Protein AF-A0A1Y3W8C7-F1 (afdb_monomer_lite)

Secondary structure (DSSP, 8-state):
--GGGGTT--GGGT---HHHHHHHHS-S-HHHHHHHHHTS-HHHHHHHHHHHHHHHT-HHHHHHHHHHHHHHHHHHHHHHHHHT----

Radius of gyration: 13.97 Å; chains: 1; bounding box: 37×25×33 Å

pLDDT: mean 87.19, std 11.24, range [49.59, 97.44]

Sequence (88 aa):
MNYKDLKGKTVFDFCNDAEILAKVTGFSEPLESKEYIEGCTPVVHAQMLQSLAIETKDNELYNAAKKYEDECWKELHQQSQETGLIID

Structure (mmCIF, N/CA/C/O backbone):
data_AF-A0A1Y3W8C7-F1
#
_entry.id   AF-A0A1Y3W8C7-F1
#
loop_
_atom_site.group_PDB
_atom_site.id
_atom_site.type_symbol
_atom_site.label_atom_id
_atom_site.label_alt_id
_atom_site.label_comp_id
_atom_site.label_asym_id
_atom_site.label_entity_id
_atom_site.label_seq_id
_atom_site.pdbx_PDB_ins_code
_atom_site.Cartn_x
_atom_site.Cartn_y
_atom_site.Cartn_z
_atom_site.occupancy
_atom_site.B_iso_or_equiv
_atom_site.auth_seq_id
_atom_site.auth_comp_id
_atom_site.auth_asym_id
_atom_site.auth_atom_id
_atom_site.pdbx_PDB_model_num
ATOM 1 N N . MET A 1 1 ? 2.664 -9.907 6.964 1.00 87.50 1 MET A N 1
ATOM 2 C CA . MET A 1 1 ? 2.281 -9.759 5.559 1.00 87.50 1 MET A CA 1
ATOM 3 C C . MET A 1 1 ? 3.559 -9.578 4.773 1.00 87.50 1 MET A C 1
ATOM 5 O O . MET A 1 1 ? 4.447 -8.862 5.232 1.00 87.50 1 MET A O 1
ATOM 9 N N . ASN A 1 2 ? 3.712 -10.269 3.647 1.00 90.81 2 ASN A N 1
ATOM 10 C CA . ASN A 1 2 ? 4.870 -10.082 2.781 1.00 90.81 2 ASN A CA 1
ATOM 11 C C . ASN A 1 2 ? 4.540 -9.011 1.733 1.00 90.81 2 ASN A C 1
ATOM 13 O O . ASN A 1 2 ? 3.451 -9.020 1.174 1.00 90.81 2 ASN A O 1
ATOM 17 N N . TYR A 1 3 ? 5.478 -8.114 1.418 1.00 90.50 3 TYR A N 1
ATOM 18 C CA . TYR A 1 3 ? 5.270 -7.097 0.377 1.00 90.50 3 TYR A CA 1
ATOM 19 C C . TYR A 1 3 ? 4.943 -7.720 -0.993 1.00 90.50 3 TYR A C 1
ATOM 21 O O . TYR A 1 3 ? 4.225 -7.133 -1.794 1.00 90.50 3 TYR A O 1
ATOM 29 N N . LYS A 1 4 ? 5.427 -8.943 -1.258 1.00 92.62 4 LYS A N 1
ATOM 30 C CA . LYS A 1 4 ? 5.103 -9.688 -2.483 1.00 92.62 4 LYS A CA 1
ATOM 31 C C . LYS A 1 4 ? 3.615 -10.008 -2.601 1.00 92.62 4 LYS A C 1
ATOM 33 O O . LYS A 1 4 ? 3.119 -10.101 -3.718 1.00 92.62 4 LYS A O 1
ATOM 38 N N . ASP A 1 5 ? 2.915 -10.117 -1.474 1.00 93.19 5 ASP A N 1
ATOM 39 C CA . ASP A 1 5 ? 1.474 -10.364 -1.436 1.00 93.19 5 ASP A CA 1
ATOM 40 C C . ASP A 1 5 ? 0.666 -9.124 -1.839 1.00 93.19 5 ASP A C 1
ATOM 42 O O . ASP A 1 5 ? -0.548 -9.238 -1.993 1.00 93.19 5 ASP A O 1
ATOM 46 N N . LEU A 1 6 ? 1.311 -7.957 -1.975 1.00 92.75 6 LEU A N 1
ATOM 47 C CA . LEU A 1 6 ? 0.697 -6.694 -2.394 1.00 92.75 6 LEU A CA 1
ATOM 48 C C . LEU A 1 6 ? 0.805 -6.447 -3.903 1.00 92.75 6 LEU A C 1
ATOM 50 O O . LEU A 1 6 ? 0.127 -5.564 -4.420 1.00 92.75 6 LEU A O 1
ATOM 54 N N . LYS A 1 7 ? 1.636 -7.215 -4.625 1.00 90.94 7 LYS A N 1
ATOM 55 C CA . LYS A 1 7 ? 1.799 -7.036 -6.073 1.00 90.94 7 LYS A CA 1
ATOM 56 C C . LYS A 1 7 ? 0.464 -7.277 -6.785 1.00 90.94 7 LYS A C 1
ATOM 58 O O . LYS A 1 7 ? -0.112 -8.355 -6.667 1.00 90.94 7 LYS A O 1
ATOM 63 N N . GLY A 1 8 ? 0.006 -6.274 -7.535 1.00 88.75 8 GLY A N 1
ATOM 64 C CA . GLY A 1 8 ? -1.262 -6.318 -8.271 1.00 88.75 8 GLY A CA 1
ATOM 65 C C . GLY A 1 8 ? -2.511 -6.156 -7.402 1.00 88.75 8 GLY A C 1
ATOM 66 O O . GLY A 1 8 ? -3.606 -6.402 -7.896 1.00 88.75 8 GLY A O 1
ATOM 67 N N . LYS A 1 9 ? -2.360 -5.771 -6.128 1.00 93.38 9 LYS A N 1
ATOM 68 C CA . LYS A 1 9 ? -3.482 -5.460 -5.240 1.00 93.38 9 LYS A CA 1
ATOM 69 C C . LYS A 1 9 ? -3.650 -3.962 -5.053 1.00 93.38 9 LYS A C 1
ATOM 71 O O . LYS A 1 9 ? -2.693 -3.194 -5.093 1.00 93.38 9 LYS A O 1
ATOM 76 N N . THR A 1 10 ? -4.880 -3.583 -4.760 1.00 93.44 10 THR A N 1
ATOM 77 C CA . THR A 1 10 ? -5.323 -2.214 -4.516 1.00 93.44 10 THR A CA 1
ATOM 78 C C . THR A 1 10 ? -5.944 -2.098 -3.126 1.00 93.44 10 THR A C 1
ATOM 80 O O . THR A 1 10 ? -6.149 -3.090 -2.428 1.00 93.44 10 THR A O 1
ATOM 83 N N . VAL A 1 11 ? -6.296 -0.882 -2.711 1.00 92.31 11 VAL A N 1
ATOM 84 C CA . VAL A 1 11 ? -7.004 -0.648 -1.440 1.00 92.31 11 VAL A CA 1
ATOM 85 C C . VAL A 1 11 ? -8.347 -1.381 -1.348 1.00 92.31 11 VAL A C 1
ATOM 87 O O . VAL A 1 11 ? -8.756 -1.749 -0.249 1.00 92.31 11 VAL A O 1
ATOM 90 N N . PHE A 1 12 ? -8.988 -1.668 -2.486 1.00 91.94 12 PHE A N 1
ATOM 91 C CA . PHE A 1 12 ? -10.253 -2.406 -2.551 1.00 91.94 12 PHE A CA 1
ATOM 92 C C . PHE A 1 12 ? -10.109 -3.885 -2.168 1.00 91.94 12 PHE A C 1
ATOM 94 O O . PHE A 1 12 ? -11.083 -4.508 -1.761 1.00 91.94 12 PHE A O 1
ATOM 101 N N . ASP A 1 13 ? -8.903 -4.454 -2.253 1.00 93.25 13 ASP A N 1
ATOM 102 C CA . ASP A 1 13 ? -8.641 -5.834 -1.827 1.00 93.25 13 ASP A CA 1
ATOM 103 C C . ASP A 1 13 ? -8.547 -5.974 -0.299 1.00 93.25 13 ASP A C 1
ATOM 105 O O . ASP A 1 13 ? -8.635 -7.080 0.236 1.00 93.25 13 ASP A O 1
ATOM 109 N N . PHE A 1 14 ? -8.350 -4.860 0.410 1.00 91.06 14 PHE A N 1
ATOM 110 C CA . PHE A 1 14 ? -8.102 -4.8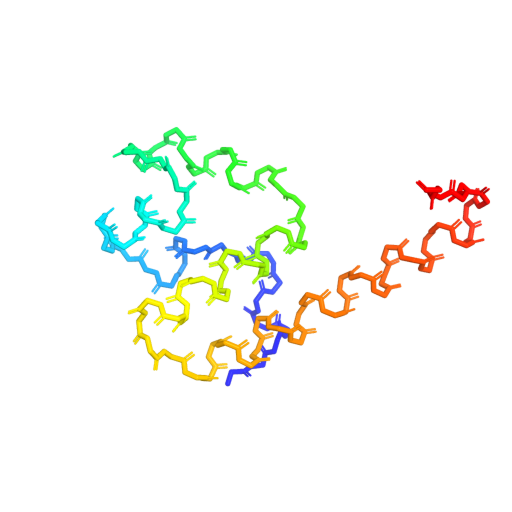31 1.855 1.00 91.06 14 PHE A CA 1
ATOM 111 C C . PHE A 1 14 ? -9.176 -4.080 2.642 1.00 91.06 14 PHE A C 1
ATOM 113 O O . PHE A 1 14 ? -9.239 -4.209 3.864 1.00 91.06 14 PHE A O 1
ATOM 120 N N . CYS A 1 15 ? -10.020 -3.298 1.972 1.00 90.62 15 CYS A N 1
ATOM 121 C CA . CYS A 1 15 ? -11.041 -2.489 2.612 1.00 90.62 15 CYS A CA 1
ATOM 122 C C . CYS A 1 15 ? -12.322 -2.458 1.776 1.00 90.62 15 CYS A C 1
ATOM 124 O O . CYS A 1 15 ? -12.276 -2.226 0.574 1.00 90.62 15 CYS A O 1
ATOM 126 N N . ASN A 1 16 ? -13.461 -2.648 2.447 1.00 89.44 16 ASN A N 1
ATOM 127 C CA . ASN A 1 16 ? -14.802 -2.494 1.871 1.00 89.44 16 ASN A CA 1
ATOM 128 C C . ASN A 1 16 ? -15.567 -1.307 2.485 1.00 89.44 16 ASN A C 1
ATOM 130 O O . ASN A 1 16 ? -16.739 -1.102 2.175 1.00 89.44 16 ASN A O 1
ATOM 134 N N . ASP A 1 17 ? -14.936 -0.560 3.394 1.00 90.12 17 ASP A N 1
ATOM 135 C CA . ASP A 1 17 ? -15.551 0.588 4.054 1.00 90.12 17 ASP A CA 1
ATOM 136 C C . ASP A 1 17 ? -15.496 1.803 3.123 1.00 90.12 17 ASP A C 1
ATOM 138 O O . ASP A 1 17 ? -14.418 2.291 2.778 1.00 90.12 17 ASP A O 1
ATOM 142 N N . ALA A 1 18 ? -16.667 2.275 2.695 1.00 87.50 18 ALA A N 1
ATOM 143 C CA . ALA A 1 18 ? -16.780 3.360 1.730 1.00 87.50 18 ALA A CA 1
ATOM 144 C C . ALA A 1 18 ? -16.233 4.696 2.261 1.00 87.50 18 ALA A C 1
ATOM 146 O O . ALA A 1 18 ? -15.695 5.471 1.475 1.00 87.50 18 ALA A O 1
ATOM 147 N N . GLU A 1 19 ? -16.324 4.967 3.568 1.00 89.75 19 GLU A N 1
ATOM 148 C CA . GLU A 1 19 ? -15.810 6.213 4.150 1.00 89.75 19 GLU A CA 1
ATOM 149 C C . GLU A 1 19 ? -14.279 6.206 4.171 1.00 89.75 19 GLU A C 1
ATOM 151 O O . GLU A 1 19 ? -13.640 7.192 3.792 1.00 89.75 19 GLU A O 1
ATOM 156 N N . ILE A 1 20 ? -13.680 5.073 4.550 1.00 90.94 20 ILE A N 1
ATOM 157 C CA . ILE A 1 20 ? -12.221 4.903 4.537 1.00 90.94 20 ILE A CA 1
ATOM 158 C C . ILE A 1 20 ? -11.699 4.940 3.101 1.00 90.94 20 ILE A C 1
ATOM 160 O O . ILE A 1 20 ? -10.735 5.652 2.815 1.00 90.94 20 ILE A O 1
ATOM 164 N N . LEU A 1 21 ? -12.344 4.220 2.181 1.00 90.62 21 LEU A N 1
ATOM 165 C CA . LEU A 1 21 ? -11.972 4.229 0.769 1.00 90.62 21 LEU A CA 1
ATOM 166 C C . LEU A 1 21 ? -12.068 5.639 0.185 1.00 90.62 21 LEU A C 1
ATOM 168 O O . LEU A 1 21 ? -11.125 6.072 -0.472 1.00 90.62 21 LEU A O 1
ATOM 172 N N . ALA A 1 22 ? -13.128 6.397 0.467 1.00 89.81 22 ALA A N 1
ATOM 173 C CA . ALA A 1 22 ? -13.246 7.769 -0.017 1.00 89.81 22 ALA A CA 1
ATOM 174 C C . ALA A 1 22 ? -12.133 8.677 0.519 1.00 89.81 22 ALA A C 1
ATOM 176 O O . ALA A 1 22 ? -11.571 9.484 -0.222 1.00 89.81 22 ALA A O 1
ATOM 177 N N . LYS A 1 23 ? -11.749 8.505 1.788 1.00 90.12 23 LYS A N 1
ATOM 178 C CA . LYS A 1 23 ? -10.658 9.266 2.405 1.00 90.12 23 LYS A CA 1
ATOM 179 C C . LYS A 1 23 ? -9.288 8.935 1.809 1.00 90.12 23 LYS A C 1
ATOM 181 O O . LYS A 1 23 ? -8.482 9.836 1.600 1.00 90.12 23 LYS A O 1
ATOM 186 N N . VAL A 1 24 ? -9.024 7.657 1.541 1.00 90.75 24 VAL A 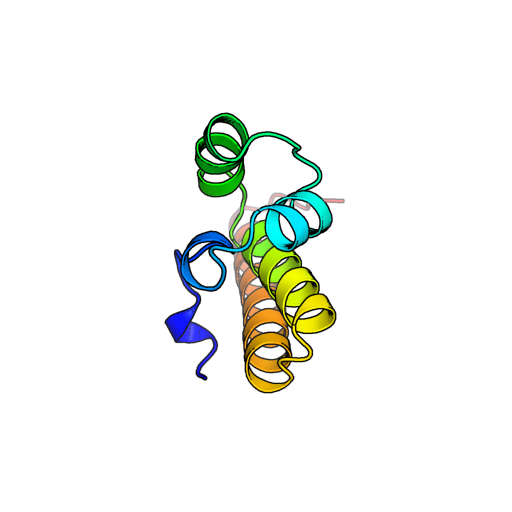N 1
ATOM 187 C CA . VAL A 1 24 ? -7.737 7.181 1.007 1.00 90.75 24 VAL A CA 1
ATOM 188 C C . VAL A 1 24 ? -7.593 7.488 -0.482 1.00 90.75 24 VAL A C 1
ATOM 190 O O . VAL A 1 24 ? -6.510 7.842 -0.940 1.00 90.75 24 VAL A O 1
ATOM 193 N N . THR A 1 25 ? -8.677 7.340 -1.239 1.00 87.88 25 THR A N 1
ATOM 194 C CA . THR A 1 25 ? -8.670 7.474 -2.702 1.00 87.88 25 THR A CA 1
ATOM 195 C C . THR A 1 25 ? -8.972 8.894 -3.173 1.00 87.88 25 THR A C 1
ATOM 197 O O . THR A 1 25 ? -8.602 9.254 -4.287 1.00 87.88 25 THR A O 1
ATOM 200 N N . GLY A 1 26 ? -9.637 9.703 -2.343 1.00 85.19 26 GLY A N 1
ATOM 201 C CA . GLY A 1 26 ? -10.123 11.035 -2.702 1.00 85.19 26 GLY A CA 1
ATOM 202 C C . GLY A 1 26 ? -11.414 11.033 -3.527 1.00 85.19 26 GLY A C 1
ATOM 203 O O . GLY A 1 26 ? -11.890 12.106 -3.894 1.00 85.19 26 GLY A O 1
ATOM 204 N N . PHE A 1 27 ? -11.996 9.864 -3.810 1.00 83.12 27 PHE A N 1
ATOM 205 C CA . PHE A 1 27 ? -13.223 9.731 -4.593 1.00 83.12 27 PHE A CA 1
ATOM 206 C C . PHE A 1 27 ? -14.427 9.434 -3.705 1.00 83.12 27 PHE A C 1
ATOM 208 O O . PHE A 1 27 ? -14.384 8.550 -2.857 1.00 83.12 27 PHE A O 1
ATOM 215 N N . SER A 1 28 ? -15.542 10.119 -3.945 1.00 74.56 28 SER A N 1
ATOM 216 C CA . SER A 1 28 ? -16.805 9.840 -3.254 1.00 74.56 28 SER A CA 1
ATOM 217 C C . SER A 1 28 ? -17.527 8.595 -3.779 1.00 74.56 28 SER A C 1
ATOM 219 O O . SER A 1 28 ? -18.329 8.019 -3.049 1.00 74.56 28 SER A O 1
ATOM 221 N N . GLU A 1 29 ? -17.262 8.174 -5.023 1.00 72.75 29 GLU A N 1
ATOM 222 C CA . GLU A 1 29 ? -17.933 7.030 -5.655 1.00 72.75 29 GLU A CA 1
ATOM 223 C C . GLU A 1 29 ? -16.965 5.846 -5.908 1.00 72.75 29 GLU A C 1
ATOM 225 O O . GLU A 1 29 ? -15.935 6.004 -6.575 1.00 72.75 29 GLU A O 1
ATOM 230 N N . PRO A 1 30 ? -17.271 4.628 -5.406 1.00 65.06 30 PRO A N 1
ATOM 231 C CA . PRO A 1 30 ? -16.377 3.464 -5.507 1.00 65.06 30 PRO A CA 1
ATOM 232 C C . PRO A 1 30 ? -16.152 2.930 -6.929 1.00 65.06 30 PRO A C 1
ATOM 234 O O . PRO A 1 30 ? -15.142 2.289 -7.202 1.00 65.06 30 PRO A O 1
ATOM 237 N N . LEU A 1 31 ? -17.117 3.135 -7.828 1.00 66.69 31 LEU A N 1
ATOM 238 C CA . LEU A 1 31 ? -17.117 2.513 -9.155 1.00 66.69 31 LEU A CA 1
ATOM 239 C C . LEU A 1 31 ? -16.182 3.244 -10.125 1.00 66.69 31 LEU A C 1
ATOM 241 O O . LEU A 1 31 ? -15.357 2.603 -10.769 1.00 66.69 31 LEU A O 1
ATOM 245 N N . GLU A 1 32 ? -16.244 4.577 -10.154 1.00 67.88 32 GLU A N 1
ATOM 246 C CA . GLU A 1 32 ? -15.333 5.404 -10.959 1.00 67.88 32 GLU A CA 1
ATOM 247 C C . GLU A 1 32 ? -13.895 5.363 -10.424 1.00 67.88 32 GLU A C 1
ATOM 249 O O . GLU A 1 32 ? -12.928 5.378 -11.185 1.00 67.88 32 GLU A O 1
ATOM 254 N N . SER A 1 33 ? -13.742 5.252 -9.102 1.00 77.00 33 SER A N 1
ATOM 255 C CA . SER A 1 33 ? -12.424 5.175 -8.472 1.00 77.00 33 SER A CA 1
ATOM 256 C C . SER A 1 33 ? -11.716 3.850 -8.718 1.00 77.00 33 SER A C 1
ATOM 258 O O . SER A 1 33 ? -10.491 3.839 -8.797 1.00 77.00 33 SER A O 1
ATOM 260 N N . LYS A 1 34 ? -12.445 2.740 -8.877 1.00 81.25 34 LYS A N 1
ATOM 261 C CA . LYS A 1 34 ? -11.828 1.426 -9.073 1.00 81.25 34 LYS A CA 1
ATOM 262 C C . LYS A 1 34 ? -11.078 1.317 -10.396 1.00 81.25 34 LYS A C 1
ATOM 264 O O . LYS A 1 34 ? -9.900 0.977 -10.373 1.00 81.25 34 LYS A O 1
ATOM 269 N N . GLU A 1 35 ? -11.712 1.656 -11.516 1.00 84.81 35 GLU A N 1
ATOM 270 C CA . GLU A 1 35 ? -11.051 1.610 -12.831 1.00 84.81 35 GLU A CA 1
ATOM 271 C C . GLU A 1 35 ? -9.864 2.581 -12.898 1.00 84.81 35 GLU A C 1
ATOM 273 O O . GLU A 1 35 ? -8.793 2.236 -13.401 1.00 84.81 35 GLU A O 1
ATOM 278 N N . TYR A 1 36 ? -10.025 3.781 -12.330 1.00 85.88 36 TYR A N 1
ATOM 279 C CA . TYR A 1 36 ? -8.948 4.764 -12.253 1.00 85.88 36 TYR A CA 1
A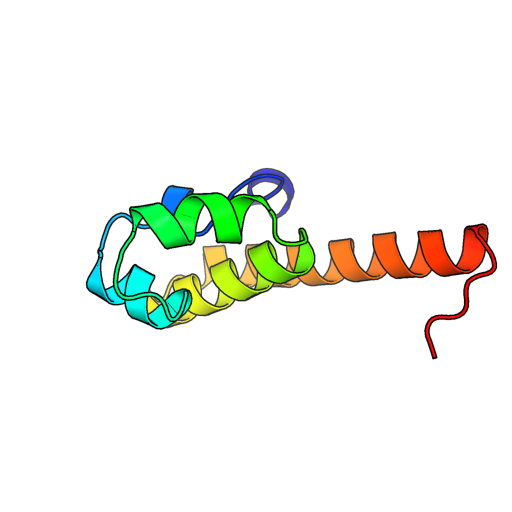TOM 280 C C . TYR A 1 36 ? -7.759 4.252 -11.429 1.00 85.88 36 TYR A C 1
ATOM 282 O O . TYR A 1 36 ? -6.606 4.348 -11.856 1.00 85.88 36 TYR A O 1
ATOM 290 N N . ILE A 1 37 ? -8.025 3.687 -10.249 1.00 87.62 37 ILE A N 1
ATOM 291 C CA . ILE A 1 37 ? -6.984 3.167 -9.361 1.00 87.62 37 ILE A CA 1
ATOM 292 C C . ILE A 1 37 ? -6.314 1.954 -9.979 1.00 87.62 37 ILE A C 1
ATOM 294 O O . ILE A 1 37 ? -5.093 1.902 -9.963 1.00 87.62 37 ILE A O 1
ATOM 298 N N . GLU A 1 38 ? -7.049 1.015 -10.568 1.00 87.88 38 GLU A N 1
ATOM 299 C CA . GLU A 1 38 ? -6.460 -0.148 -11.244 1.00 87.88 38 GLU A CA 1
ATOM 300 C C . GLU A 1 38 ? -5.499 0.261 -12.375 1.00 87.88 38 GLU A C 1
ATOM 302 O O . GLU A 1 38 ? -4.489 -0.410 -12.584 1.00 87.88 38 GLU A O 1
ATOM 307 N N . GLY A 1 39 ? -5.751 1.395 -13.041 1.00 86.81 39 GLY A N 1
ATOM 308 C CA . GLY A 1 39 ? -4.862 1.974 -14.054 1.00 86.81 39 GLY A CA 1
ATOM 309 C C . GLY A 1 39 ? -3.642 2.736 -13.515 1.00 86.81 39 GLY A C 1
ATOM 310 O O . GLY A 1 39 ? -2.768 3.114 -14.297 1.00 86.81 39 GLY A O 1
ATOM 311 N N . CYS A 1 40 ? -3.558 2.984 -12.205 1.00 90.06 40 CYS A N 1
ATOM 312 C CA . CYS A 1 40 ? -2.425 3.682 -11.597 1.00 90.06 40 CYS A CA 1
ATOM 313 C C . CYS A 1 40 ? -1.152 2.823 -11.563 1.00 90.06 40 CYS A C 1
ATOM 315 O O . CYS A 1 40 ? -1.174 1.599 -11.692 1.00 90.06 40 CYS A O 1
ATOM 317 N N . THR A 1 41 ? -0.006 3.478 -11.359 1.00 90.56 41 THR A N 1
ATOM 318 C CA . THR A 1 41 ? 1.275 2.775 -11.260 1.00 90.56 41 THR A CA 1
ATOM 319 C C . THR A 1 41 ? 1.371 1.961 -9.961 1.00 90.56 41 THR A C 1
ATOM 321 O O . THR A 1 41 ? 0.773 2.334 -8.948 1.00 90.56 41 THR A O 1
ATOM 324 N N . PRO A 1 42 ? 2.200 0.900 -9.931 1.00 92.31 42 PRO A N 1
ATOM 325 C CA . PRO A 1 42 ? 2.455 0.118 -8.718 1.00 92.31 42 PRO A CA 1
ATOM 326 C C . PRO A 1 42 ? 2.901 0.951 -7.505 1.00 92.31 42 PRO A C 1
ATOM 328 O O . PRO A 1 42 ? 2.533 0.648 -6.371 1.00 92.31 42 PRO A O 1
ATOM 331 N N . VAL A 1 43 ? 3.656 2.031 -7.743 1.00 93.62 43 VAL A N 1
ATOM 332 C CA . VAL A 1 43 ? 4.064 2.989 -6.702 1.00 93.62 43 VAL A CA 1
ATOM 333 C C . VAL A 1 43 ? 2.838 3.642 -6.063 1.00 93.62 43 VAL A C 1
ATOM 335 O O . VAL A 1 43 ? 2.729 3.686 -4.839 1.00 93.62 43 VAL A O 1
ATOM 338 N N . VAL A 1 44 ? 1.890 4.106 -6.880 1.00 92.00 44 VAL A N 1
ATOM 339 C CA . VAL A 1 44 ? 0.656 4.735 -6.394 1.00 92.00 44 VAL A CA 1
ATOM 340 C C . VAL A 1 44 ? -0.186 3.731 -5.607 1.00 92.00 44 VAL A C 1
ATOM 342 O O . VAL A 1 44 ? -0.697 4.075 -4.542 1.00 92.00 44 VAL A O 1
ATOM 345 N N . HIS A 1 45 ? -0.280 2.473 -6.053 1.00 94.44 45 HIS A N 1
ATOM 346 C CA . HIS A 1 45 ? -0.957 1.420 -5.280 1.00 94.44 45 HI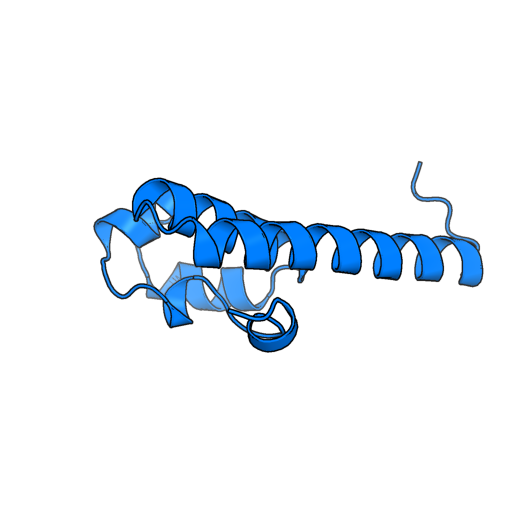S A CA 1
ATOM 347 C C . HIS A 1 45 ? -0.315 1.229 -3.904 1.00 94.44 45 HIS A C 1
ATOM 349 O O . HIS A 1 45 ? -1.021 1.183 -2.898 1.00 94.44 45 HIS A O 1
ATOM 355 N N . ALA A 1 46 ? 1.017 1.179 -3.837 1.00 95.56 46 ALA A N 1
ATOM 356 C CA . ALA A 1 46 ? 1.745 1.048 -2.578 1.00 95.56 46 ALA A CA 1
ATOM 357 C C . ALA A 1 46 ? 1.507 2.241 -1.634 1.00 95.56 46 ALA A C 1
ATOM 359 O O . ALA A 1 46 ? 1.313 2.048 -0.434 1.00 95.56 46 ALA A O 1
ATOM 360 N N . GLN A 1 47 ? 1.467 3.466 -2.160 1.00 95.06 47 GLN A N 1
ATOM 361 C CA . GLN A 1 47 ? 1.168 4.674 -1.382 1.00 95.06 47 GLN A CA 1
ATOM 362 C C . GLN A 1 47 ? -0.273 4.679 -0.858 1.00 95.06 47 GLN A C 1
ATOM 364 O O . GLN A 1 47 ? -0.508 4.969 0.315 1.00 95.06 47 GLN A O 1
ATOM 369 N N . MET A 1 48 ? -1.246 4.289 -1.684 1.00 95.00 48 MET A N 1
ATOM 370 C CA . MET A 1 48 ? -2.642 4.168 -1.254 1.00 95.00 48 MET A CA 1
ATOM 371 C C . MET A 1 48 ? -2.813 3.094 -0.169 1.00 95.00 48 MET A C 1
ATOM 373 O O . MET A 1 48 ? -3.541 3.312 0.797 1.00 95.00 48 MET A O 1
ATOM 377 N N . LEU A 1 49 ? -2.105 1.964 -0.270 1.00 96.44 49 LEU A N 1
ATOM 378 C CA . LEU A 1 49 ? -2.096 0.927 0.768 1.00 96.44 49 LEU A CA 1
ATOM 379 C C . LEU A 1 49 ? -1.471 1.419 2.083 1.00 96.44 49 LEU A C 1
ATOM 381 O O . LEU A 1 49 ? -1.953 1.049 3.151 1.00 96.44 49 LEU A O 1
ATOM 385 N N . GLN A 1 50 ? -0.450 2.281 2.031 1.00 97.06 50 GLN A N 1
ATOM 386 C CA . GLN A 1 50 ? 0.092 2.938 3.228 1.00 97.06 50 GLN A CA 1
ATOM 387 C C . GLN A 1 50 ? -0.932 3.877 3.871 1.00 97.06 50 GLN A C 1
ATOM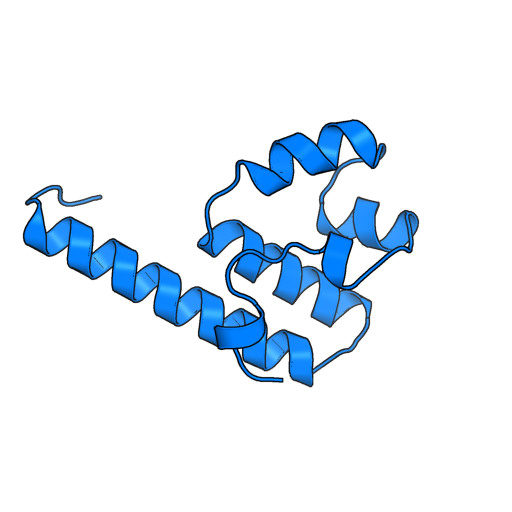 389 O O . GLN A 1 50 ? -1.129 3.816 5.083 1.00 97.06 50 GLN A O 1
ATOM 394 N N . SER A 1 51 ? -1.615 4.704 3.077 1.00 95.69 51 SER A N 1
ATOM 395 C CA . SER A 1 51 ? -2.691 5.575 3.568 1.00 95.69 51 SER A CA 1
ATOM 396 C C . SER A 1 51 ? -3.822 4.765 4.198 1.00 95.69 51 SER A C 1
ATOM 398 O O . SER A 1 51 ? -4.258 5.080 5.303 1.00 95.69 51 SER A O 1
ATOM 400 N N . LEU A 1 52 ? -4.242 3.671 3.554 1.00 95.88 52 LEU A N 1
ATOM 401 C CA . LEU A 1 52 ? -5.227 2.752 4.117 1.00 95.88 52 LEU A CA 1
ATOM 402 C C . LEU A 1 52 ? -4.760 2.184 5.459 1.00 95.88 52 LEU A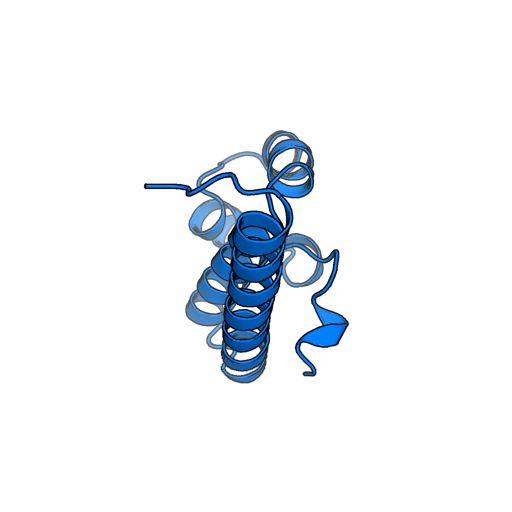 C 1
ATOM 404 O O . LEU A 1 52 ? -5.518 2.194 6.423 1.00 95.88 52 LEU A O 1
ATOM 408 N N . ALA A 1 53 ? -3.510 1.734 5.536 1.00 96.56 53 ALA A N 1
ATOM 409 C CA . ALA A 1 53 ? -2.929 1.186 6.753 1.00 96.56 53 ALA A CA 1
ATOM 410 C C . ALA A 1 53 ? -2.868 2.204 7.905 1.00 96.56 53 ALA A C 1
ATOM 412 O O . ALA A 1 53 ? -3.060 1.838 9.062 1.00 96.56 53 ALA A O 1
ATOM 413 N N . ILE A 1 54 ? -2.633 3.486 7.609 1.00 96.12 54 ILE A N 1
ATOM 414 C CA . ILE A 1 54 ? -2.676 4.565 8.607 1.00 96.12 54 ILE A CA 1
ATOM 415 C C . ILE A 1 54 ? -4.101 4.737 9.144 1.00 96.12 54 ILE A C 1
ATOM 417 O O . ILE A 1 54 ? -4.293 4.799 10.360 1.00 96.12 54 ILE A O 1
ATOM 421 N N . GLU A 1 55 ? -5.097 4.770 8.258 1.00 95.19 55 GLU A N 1
ATOM 422 C CA . GLU A 1 55 ? -6.506 4.925 8.636 1.00 95.19 55 GLU A CA 1
ATOM 423 C C . GLU A 1 55 ? -7.023 3.737 9.457 1.00 95.19 55 GLU A C 1
ATOM 425 O O . GLU A 1 55 ? -7.712 3.922 10.463 1.00 95.19 55 GLU A O 1
ATOM 430 N N . THR A 1 56 ? -6.637 2.514 9.090 1.00 94.25 56 THR A N 1
ATOM 431 C CA . THR A 1 56 ? -7.037 1.282 9.792 1.00 94.25 56 THR A CA 1
ATOM 432 C C . THR A 1 56 ? -6.124 0.919 10.963 1.00 94.25 56 THR A C 1
ATOM 434 O O . THR A 1 56 ? -6.423 -0.019 11.704 1.00 94.25 56 THR A O 1
ATOM 437 N N . LYS A 1 57 ? -5.039 1.676 11.177 1.00 95.12 57 LYS A N 1
ATOM 438 C CA . LYS A 1 57 ? -3.992 1.418 12.183 1.00 95.12 57 LYS A CA 1
ATOM 439 C C . LYS A 1 57 ? -3.327 0.042 12.023 1.00 95.12 57 LYS A C 1
ATOM 441 O O . LYS A 1 57 ? -2.905 -0.568 13.009 1.00 95.12 57 LYS A O 1
ATOM 446 N N . ASP A 1 58 ? -3.211 -0.439 10.788 1.00 96.12 58 ASP A N 1
ATOM 447 C CA . ASP A 1 58 ? -2.566 -1.706 10.447 1.00 96.12 58 ASP A CA 1
ATOM 448 C C . ASP A 1 58 ? -1.064 -1.511 10.179 1.00 96.12 58 ASP A C 1
ATOM 450 O O . ASP A 1 58 ? -0.608 -1.263 9.063 1.00 96.12 58 ASP A O 1
ATOM 454 N N . ASN A 1 59 ? -0.257 -1.659 11.229 1.00 95.94 59 ASN A N 1
ATOM 455 C CA . ASN A 1 59 ? 1.199 -1.542 11.117 1.00 95.94 59 ASN A CA 1
ATOM 456 C C . ASN A 1 59 ? 1.831 -2.631 10.230 1.00 95.94 59 ASN A C 1
ATOM 458 O O . ASN A 1 59 ? 2.925 -2.432 9.695 1.00 95.94 59 ASN A O 1
ATOM 462 N N . GLU A 1 60 ? 1.199 -3.797 10.099 1.00 96.44 60 GLU A N 1
ATOM 463 C CA . GLU A 1 60 ? 1.730 -4.904 9.305 1.00 96.44 60 GLU A CA 1
ATOM 464 C C . GLU A 1 60 ? 1.552 -4.623 7.809 1.00 96.44 60 GLU A C 1
ATOM 466 O O . GLU A 1 60 ? 2.511 -4.768 7.042 1.00 96.44 60 GLU A O 1
ATOM 471 N N . LEU A 1 61 ? 0.371 -4.133 7.419 1.00 95.94 61 LEU A N 1
ATOM 472 C CA . LEU A 1 61 ? 0.093 -3.638 6.072 1.00 95.94 61 LEU A CA 1
ATOM 473 C C . LEU A 1 61 ? 0.973 -2.433 5.736 1.00 95.94 61 LEU A C 1
ATOM 475 O O . LEU A 1 61 ? 1.572 -2.411 4.663 1.00 95.94 61 LEU A O 1
ATOM 479 N N . TYR A 1 62 ? 1.124 -1.476 6.657 1.00 97.44 62 TYR A N 1
ATOM 480 C CA . TYR A 1 62 ? 1.954 -0.289 6.434 1.00 97.44 62 TYR A CA 1
ATOM 481 C C . TYR A 1 62 ? 3.404 -0.659 6.101 1.00 97.44 62 TYR A C 1
ATOM 483 O O . TYR A 1 62 ? 3.960 -0.204 5.102 1.00 97.44 62 TYR A O 1
ATOM 491 N N . ASN A 1 63 ? 4.018 -1.535 6.903 1.00 97.12 63 ASN A N 1
ATOM 492 C CA . ASN A 1 63 ? 5.401 -1.959 6.682 1.00 97.12 63 ASN A CA 1
ATOM 493 C C . ASN A 1 63 ? 5.567 -2.741 5.372 1.00 97.12 63 ASN A C 1
ATOM 495 O O . ASN A 1 63 ? 6.577 -2.582 4.680 1.00 97.12 63 ASN A O 1
ATOM 499 N N . ALA A 1 64 ? 4.588 -3.577 5.017 1.00 96.81 64 ALA A N 1
ATOM 500 C CA . ALA A 1 64 ? 4.596 -4.298 3.750 1.00 96.81 64 ALA A CA 1
ATOM 501 C C . ALA A 1 64 ? 4.444 -3.342 2.554 1.00 96.81 64 ALA A C 1
ATOM 503 O O . ALA A 1 64 ? 5.189 -3.472 1.584 1.00 96.81 64 ALA A O 1
ATOM 504 N N . ALA A 1 65 ? 3.537 -2.367 2.641 1.00 96.62 65 ALA A N 1
ATOM 505 C CA . ALA A 1 65 ? 3.264 -1.393 1.590 1.00 96.62 65 ALA A CA 1
ATOM 506 C C . ALA A 1 65 ? 4.437 -0.429 1.381 1.00 96.62 65 ALA A C 1
ATOM 508 O O . ALA A 1 65 ? 4.837 -0.197 0.244 1.00 96.62 65 ALA A O 1
ATOM 509 N N . LYS A 1 66 ? 5.075 0.032 2.461 1.00 96.94 66 LYS A N 1
ATOM 510 C CA . LYS A 1 66 ? 6.298 0.838 2.385 1.00 96.94 66 LYS A CA 1
ATOM 511 C C . LYS A 1 66 ? 7.435 0.093 1.684 1.00 96.94 66 LYS A C 1
ATOM 513 O O . LYS A 1 66 ? 8.062 0.617 0.773 1.00 96.94 66 LYS A O 1
ATOM 518 N N . LYS A 1 67 ? 7.662 -1.172 2.052 1.00 96.44 67 LYS A N 1
ATOM 519 C CA . LYS A 1 67 ? 8.669 -2.002 1.377 1.00 96.44 67 LYS A CA 1
ATOM 520 C C . LYS A 1 67 ? 8.320 -2.254 -0.092 1.00 96.44 67 LYS A C 1
ATOM 522 O O . LYS A 1 67 ? 9.215 -2.367 -0.923 1.00 96.44 67 LYS A O 1
ATOM 527 N N . TYR A 1 68 ? 7.033 -2.382 -0.410 1.00 96.56 68 TYR A N 1
ATOM 528 C CA . TYR A 1 68 ? 6.588 -2.530 -1.789 1.00 96.56 68 TYR A CA 1
ATOM 529 C C . TYR A 1 68 ? 6.866 -1.265 -2.612 1.00 96.56 68 TYR A C 1
ATOM 531 O O . TYR A 1 68 ? 7.365 -1.383 -3.729 1.00 96.56 68 TYR A O 1
ATOM 539 N N . GLU A 1 69 ? 6.621 -0.081 -2.047 1.00 96.38 69 GLU A N 1
ATOM 540 C CA . GLU A 1 69 ? 6.953 1.203 -2.672 1.00 96.38 69 GLU A CA 1
ATOM 541 C C . GLU A 1 69 ? 8.456 1.309 -2.975 1.00 96.38 69 GLU A C 1
ATOM 543 O O . GLU A 1 69 ? 8.826 1.591 -4.116 1.00 96.38 69 GLU A O 1
ATOM 548 N N . ASP A 1 70 ? 9.316 1.014 -1.993 1.00 95.12 70 ASP A N 1
ATOM 549 C CA . ASP A 1 70 ? 10.778 1.063 -2.148 1.00 95.12 70 ASP A CA 1
ATOM 550 C C . ASP A 1 70 ? 11.261 0.179 -3.315 1.00 95.12 70 ASP A C 1
ATOM 552 O O . ASP A 1 70 ? 12.099 0.583 -4.126 1.00 95.12 70 ASP A O 1
ATOM 556 N N . GLU A 1 71 ? 10.714 -1.035 -3.431 1.00 94.88 71 GLU A N 1
ATOM 557 C CA . GLU A 1 71 ? 11.053 -1.959 -4.517 1.00 94.88 71 GLU A CA 1
ATOM 558 C C . GLU A 1 71 ? 10.522 -1.471 -5.875 1.00 94.88 71 GLU A C 1
ATOM 560 O O . GLU A 1 71 ? 11.225 -1.605 -6.876 1.00 94.88 71 GLU A O 1
ATOM 565 N N . CYS A 1 72 ? 9.338 -0.849 -5.925 1.00 92.56 72 CYS A N 1
ATOM 566 C CA . CYS A 1 72 ? 8.807 -0.262 -7.160 1.00 92.56 72 CYS A CA 1
ATOM 567 C C . CYS A 1 72 ? 9.685 0.889 -7.665 1.00 92.56 72 CYS A C 1
ATOM 569 O O . CYS A 1 72 ? 9.992 0.951 -8.856 1.00 92.56 72 CYS A O 1
ATOM 571 N N . TRP A 1 73 ? 10.136 1.774 -6.771 1.00 91.94 73 TRP A N 1
ATOM 572 C CA . TRP A 1 73 ? 11.068 2.844 -7.134 1.00 91.94 73 TRP A CA 1
ATOM 573 C C . TRP A 1 73 ? 12.399 2.291 -7.623 1.00 91.94 73 TRP A C 1
ATOM 575 O O . TRP A 1 73 ? 12.933 2.769 -8.621 1.00 91.94 73 TRP A O 1
ATOM 585 N N . LYS A 1 74 ? 12.924 1.255 -6.968 1.00 91.69 74 LYS A N 1
ATOM 586 C CA . LYS A 1 74 ? 14.165 0.601 -7.388 1.00 91.69 74 LYS A CA 1
ATOM 587 C C . LYS A 1 74 ? 14.052 -0.013 -8.786 1.00 91.69 74 LYS A C 1
ATOM 589 O O . LYS A 1 74 ? 14.962 0.173 -9.591 1.00 91.69 74 LYS A O 1
ATOM 594 N N . GLU A 1 75 ? 12.951 -0.707 -9.081 1.00 88.94 75 GLU A N 1
ATOM 595 C CA . GLU A 1 75 ? 12.672 -1.266 -10.412 1.00 88.94 75 GLU A CA 1
ATOM 596 C C . GLU A 1 75 ? 12.580 -0.145 -11.469 1.00 88.94 75 GLU A C 1
ATOM 598 O O . GLU A 1 75 ? 13.211 -0.240 -12.523 1.00 88.94 75 GLU A O 1
ATOM 603 N N . LEU A 1 76 ? 11.881 0.955 -11.167 1.00 85.69 76 LEU A N 1
ATOM 604 C CA . LEU A 1 76 ? 11.733 2.102 -12.072 1.00 85.69 76 LEU A CA 1
ATOM 605 C C . LEU A 1 76 ? 13.063 2.836 -12.321 1.00 85.69 76 LEU A C 1
ATOM 607 O O . LEU A 1 76 ? 13.391 3.166 -13.462 1.00 85.69 76 LEU A O 1
ATOM 611 N N . HIS A 1 77 ? 13.872 3.036 -11.278 1.00 83.88 77 HIS A N 1
ATOM 612 C CA . HIS A 1 77 ? 15.214 3.608 -11.400 1.00 83.88 77 HIS A CA 1
ATOM 613 C C . HIS A 1 77 ? 16.142 2.718 -12.229 1.00 83.88 77 HIS A C 1
ATOM 615 O O . HIS A 1 77 ? 16.881 3.228 -13.070 1.00 83.88 77 HIS A O 1
ATOM 621 N N . GLN A 1 78 ? 16.100 1.398 -12.032 1.00 82.19 78 GLN A N 1
ATOM 622 C CA . GLN A 1 78 ? 16.904 0.471 -12.824 1.00 82.19 78 GLN A CA 1
ATOM 623 C C . GLN A 1 78 ? 16.509 0.517 -14.307 1.00 82.19 78 GLN A C 1
ATOM 625 O O . GLN A 1 78 ? 17.382 0.623 -15.166 1.00 82.19 78 GLN A O 1
ATOM 630 N N . GLN A 1 79 ? 15.209 0.531 -14.613 1.00 74.38 79 GLN A N 1
ATOM 631 C CA . GLN A 1 79 ? 14.717 0.666 -15.988 1.00 74.38 79 GLN A CA 1
ATOM 632 C C . GLN A 1 79 ? 15.140 1.992 -16.634 1.00 74.38 79 GLN A C 1
ATOM 634 O O . GLN A 1 79 ? 15.530 2.010 -17.801 1.00 74.38 79 GLN A O 1
ATOM 639 N N . SER A 1 80 ? 15.117 3.097 -15.887 1.00 71.19 80 SER A N 1
ATOM 640 C CA . SER A 1 80 ? 15.600 4.407 -16.351 1.00 71.19 80 SER A CA 1
ATOM 641 C C . SER A 1 80 ? 17.098 4.381 -16.701 1.00 71.19 80 SER A C 1
ATOM 643 O O . SER A 1 80 ? 17.494 4.878 -17.756 1.00 71.19 80 SER A O 1
ATOM 645 N N . GLN A 1 81 ? 17.925 3.731 -15.874 1.00 70.62 81 GLN A N 1
ATOM 646 C CA . GLN A 1 81 ? 19.362 3.563 -16.133 1.00 70.62 81 GLN A CA 1
ATOM 647 C C . GLN A 1 81 ? 19.640 2.663 -17.350 1.00 70.62 81 GLN A C 1
ATOM 649 O O . GLN A 1 81 ? 20.546 2.951 -18.129 1.00 70.62 81 GLN A O 1
ATOM 654 N N . GLU A 1 82 ? 18.859 1.596 -17.540 1.00 70.69 82 GLU A N 1
ATOM 655 C CA . GLU A 1 82 ? 19.013 0.654 -18.660 1.00 70.69 82 GLU A CA 1
ATOM 656 C C . GLU A 1 82 ? 18.524 1.227 -20.001 1.00 70.69 82 GLU A C 1
ATOM 658 O O . GLU A 1 82 ? 19.085 0.917 -21.051 1.00 70.69 82 GLU A O 1
ATOM 663 N N . THR A 1 83 ? 17.501 2.084 -19.982 1.00 68.44 83 THR A N 1
ATOM 664 C CA . THR A 1 83 ? 16.918 2.695 -21.193 1.00 68.44 83 THR A CA 1
ATOM 665 C C . THR A 1 83 ? 17.534 4.047 -21.564 1.00 68.44 83 THR A C 1
ATOM 667 O O . THR A 1 83 ? 17.234 4.581 -22.631 1.00 68.44 83 THR A O 1
ATOM 670 N N . GLY A 1 84 ? 18.408 4.607 -20.720 1.00 57.66 84 GLY A N 1
ATOM 671 C CA . GLY A 1 84 ? 19.068 5.899 -20.950 1.00 57.66 84 GLY A CA 1
ATOM 672 C C . GLY A 1 84 ? 18.152 7.123 -20.809 1.00 57.66 84 GLY A C 1
ATOM 673 O O . GLY A 1 84 ? 18.595 8.245 -21.051 1.00 57.66 84 GLY A O 1
ATOM 674 N N . LEU A 1 85 ? 16.892 6.933 -20.409 1.00 53.84 85 LEU A N 1
ATOM 675 C CA . LEU A 1 85 ? 15.967 8.012 -20.073 1.00 53.84 85 LEU A CA 1
ATOM 676 C C . LEU A 1 85 ? 16.230 8.451 -18.633 1.00 53.84 85 LEU A C 1
ATOM 678 O O . LEU A 1 85 ? 15.691 7.877 -17.689 1.00 53.84 85 LEU A O 1
ATOM 682 N N . ILE A 1 86 ? 17.075 9.469 -18.470 1.00 55.28 86 ILE A N 1
ATOM 683 C CA . ILE A 1 86 ? 17.194 10.223 -17.219 1.00 55.28 86 ILE A CA 1
ATOM 684 C C . ILE A 1 86 ? 15.848 10.923 -17.003 1.00 55.28 86 ILE A C 1
ATOM 686 O O . ILE A 1 86 ? 15.475 11.795 -17.785 1.00 55.28 86 ILE A O 1
ATOM 690 N N . ILE A 1 87 ? 15.101 10.501 -15.984 1.00 58.31 87 ILE A N 1
ATOM 691 C CA . ILE A 1 87 ? 13.987 11.295 -15.463 1.00 58.31 87 ILE A CA 1
ATOM 692 C C . ILE A 1 87 ? 14.648 12.318 -14.531 1.00 58.31 87 ILE A C 1
ATOM 694 O O . ILE A 1 87 ? 15.124 11.937 -13.462 1.00 58.31 87 ILE A O 1
ATOM 698 N N . ASP A 1 88 ? 14.796 13.549 -15.028 1.00 49.59 88 ASP A N 1
ATOM 699 C CA . ASP A 1 88 ? 15.244 14.735 -14.274 1.00 49.59 88 ASP A CA 1
ATOM 700 C C . ASP A 1 88 ? 14.152 15.177 -13.282 1.00 49.59 88 ASP A C 1
ATOM 702 O O . ASP A 1 88 ? 12.962 15.175 -13.689 1.00 49.59 88 ASP A O 1
#

Foldseek 3Di:
DALVVQVLDAVVVVDPDQVLCCVLQVDNDPPVSVVVRSPDAQLSRLSSQLSSCVVVVPPVSNVSSVVSNVVSVVVVVVVCVVVVPPPD